Protein AF-A0A8R2JXM4-F1 (afdb_monomer_lite)

Structure (mmCIF, N/CA/C/O backbone):
data_AF-A0A8R2JXM4-F1
#
_entry.id   AF-A0A8R2JXM4-F1
#
loop_
_atom_site.group_PDB
_atom_site.id
_atom_site.type_symbol
_atom_site.label_atom_id
_atom_site.label_alt_id
_atom_site.label_comp_id
_atom_site.label_asym_id
_atom_site.label_entity_id
_atom_site.label_seq_id
_atom_site.pdbx_PDB_ins_code
_atom_site.Cartn_x
_atom_site.Cartn_y
_atom_site.Cartn_z
_atom_site.occupancy
_atom_site.B_iso_or_equiv
_atom_site.auth_seq_id
_atom_site.auth_comp_id
_atom_site.auth_asym_id
_atom_site.auth_atom_id
_atom_site.pdbx_PDB_model_num
ATOM 1 N N . MET A 1 1 ? -0.302 8.273 -14.032 1.00 61.28 1 MET A N 1
ATOM 2 C CA . MET A 1 1 ? 0.095 7.249 -15.024 1.00 61.28 1 MET A CA 1
ATOM 3 C C . MET A 1 1 ? 0.849 7.718 -16.286 1.00 61.28 1 MET A C 1
ATOM 5 O O . MET A 1 1 ? 1.323 6.822 -16.971 1.00 61.28 1 MET A O 1
ATOM 9 N N . PRO A 1 2 ? 1.069 9.015 -16.615 1.00 71.69 2 PRO A N 1
ATOM 10 C CA . PRO A 1 2 ? 1.736 9.386 -17.879 1.00 71.69 2 PRO A CA 1
ATOM 11 C C . PRO A 1 2 ? 3.100 8.716 -18.121 1.00 71.69 2 PRO A C 1
ATOM 13 O O . PRO A 1 2 ? 3.364 8.247 -19.222 1.00 71.69 2 PRO A O 1
ATOM 16 N N . LEU A 1 3 ? 3.931 8.608 -17.078 1.00 80.19 3 LEU A N 1
ATOM 17 C CA . LEU A 1 3 ? 5.258 7.992 -17.171 1.00 80.19 3 LEU A CA 1
ATOM 18 C C . LEU A 1 3 ? 5.199 6.493 -17.492 1.00 80.19 3 LEU A C 1
ATOM 20 O O . LEU A 1 3 ? 5.950 6.018 -18.331 1.00 80.19 3 LEU A O 1
ATOM 24 N N . MET A 1 4 ? 4.297 5.754 -16.846 1.00 82.00 4 MET A N 1
ATOM 25 C CA . MET A 1 4 ? 4.165 4.309 -17.060 1.00 82.00 4 MET A CA 1
ATOM 26 C C . MET A 1 4 ? 3.726 4.009 -18.491 1.00 82.00 4 MET A C 1
ATOM 28 O O . MET A 1 4 ? 4.302 3.145 -19.141 1.00 82.00 4 MET A O 1
ATOM 32 N N . ASN A 1 5 ? 2.774 4.788 -19.006 1.00 82.62 5 ASN A N 1
ATOM 33 C CA . ASN A 1 5 ? 2.327 4.661 -20.389 1.00 82.62 5 ASN A CA 1
ATOM 34 C C . ASN A 1 5 ? 3.464 4.984 -21.366 1.00 82.62 5 ASN A C 1
ATOM 36 O O . ASN A 1 5 ? 3.681 4.235 -22.308 1.00 82.62 5 ASN A O 1
ATOM 40 N N . ALA A 1 6 ? 4.228 6.053 -21.118 1.00 86.44 6 ALA A N 1
ATOM 41 C CA . ALA A 1 6 ? 5.366 6.415 -21.959 1.00 86.44 6 ALA A CA 1
ATOM 42 C C . ALA A 1 6 ? 6.444 5.318 -21.990 1.00 86.44 6 ALA A C 1
ATOM 44 O O . ALA A 1 6 ? 6.918 4.961 -23.066 1.00 86.44 6 ALA A O 1
ATOM 45 N N . VAL A 1 7 ? 6.792 4.745 -20.831 1.00 86.06 7 VAL A N 1
ATOM 46 C CA . VAL A 1 7 ? 7.764 3.643 -20.757 1.00 86.06 7 VAL A CA 1
ATOM 47 C C . VAL A 1 7 ? 7.253 2.420 -21.509 1.00 86.06 7 VAL A C 1
ATOM 49 O O . VAL A 1 7 ? 8.007 1.851 -22.286 1.00 86.06 7 VAL A O 1
ATOM 52 N N . GLN A 1 8 ? 5.982 2.047 -21.349 1.00 85.31 8 GLN A N 1
ATOM 53 C CA . GLN A 1 8 ? 5.415 0.892 -22.048 1.00 85.31 8 GLN A CA 1
ATOM 54 C C . GLN A 1 8 ? 5.374 1.089 -23.573 1.00 85.31 8 GLN A C 1
ATOM 56 O O . GLN A 1 8 ? 5.548 0.129 -24.316 1.00 85.31 8 GLN A O 1
ATOM 61 N N . THR A 1 9 ? 5.176 2.325 -24.043 1.00 88.81 9 THR A N 1
ATOM 62 C CA . THR A 1 9 ? 5.221 2.658 -25.474 1.00 88.81 9 THR A CA 1
ATOM 63 C C . THR A 1 9 ? 6.630 2.528 -26.049 1.00 88.81 9 THR A C 1
ATOM 65 O O . THR A 1 9 ? 6.792 2.029 -27.158 1.00 88.81 9 THR A O 1
ATOM 68 N N . VAL A 1 10 ? 7.651 2.988 -25.319 1.00 92.81 10 VAL A N 1
ATOM 69 C CA . VAL A 1 10 ? 9.043 2.999 -25.805 1.00 92.81 10 VAL A CA 1
ATOM 70 C C . VAL A 1 10 ? 9.742 1.654 -25.578 1.00 92.81 10 VAL A C 1
ATOM 72 O O . VAL A 1 10 ? 10.592 1.259 -26.370 1.00 92.81 10 VAL A O 1
ATOM 75 N N . MET A 1 11 ? 9.393 0.943 -24.506 1.00 89.50 11 MET A N 1
ATOM 76 C CA . MET A 1 11 ? 10.010 -0.315 -24.080 1.00 89.50 11 MET A CA 1
ATOM 77 C C . MET A 1 11 ? 8.925 -1.354 -23.749 1.00 89.50 11 MET A C 1
ATOM 79 O O . MET A 1 11 ? 8.691 -1.656 -22.576 1.00 89.50 11 MET A O 1
ATOM 83 N N . PRO A 1 12 ? 8.244 -1.913 -24.763 1.00 85.94 12 PRO A N 1
ATOM 84 C CA . PRO A 1 12 ? 7.080 -2.775 -24.556 1.00 85.94 12 PRO A CA 1
ATOM 85 C C . PRO A 1 12 ? 7.411 -4.108 -23.874 1.00 85.94 12 PRO A C 1
ATOM 87 O O . PRO A 1 12 ? 6.545 -4.692 -23.225 1.00 85.94 12 PRO A O 1
ATOM 90 N N . GLU A 1 13 ? 8.653 -4.580 -23.983 1.00 87.06 13 GLU A N 1
ATOM 91 C CA . GLU A 1 13 ? 9.097 -5.818 -23.330 1.00 87.06 13 GLU A CA 1
ATOM 92 C C . GLU A 1 13 ? 9.470 -5.624 -21.854 1.00 87.06 13 GLU A C 1
ATOM 94 O O . GLU A 1 13 ? 9.583 -6.595 -21.102 1.00 87.06 13 GLU A O 1
ATOM 99 N N . THR A 1 14 ? 9.617 -4.376 -21.397 1.00 85.25 14 THR A N 1
ATOM 100 C CA . THR A 1 14 ? 9.925 -4.093 -19.996 1.00 85.25 14 THR A CA 1
ATOM 101 C C . THR A 1 14 ? 8.718 -4.407 -19.122 1.00 85.25 14 THR A C 1
ATOM 103 O O . THR A 1 14 ? 7.622 -3.872 -19.299 1.00 85.25 14 THR A O 1
ATOM 106 N N . LYS A 1 15 ? 8.931 -5.232 -18.096 1.00 81.12 15 LYS A N 1
ATOM 107 C CA . LYS A 1 15 ? 7.934 -5.452 -17.051 1.00 81.12 15 LYS A CA 1
ATOM 108 C C . LYS A 1 15 ? 7.947 -4.275 -16.076 1.00 81.12 15 LYS A C 1
ATOM 110 O O . LYS A 1 15 ? 8.822 -4.177 -15.218 1.00 81.12 15 LYS A O 1
ATOM 115 N N . LEU A 1 16 ? 6.948 -3.404 -16.177 1.00 84.06 16 LEU A N 1
ATOM 116 C CA . LEU A 1 16 ? 6.711 -2.370 -15.173 1.00 84.06 16 LEU A CA 1
ATOM 117 C C . LEU A 1 16 ? 6.247 -2.997 -13.856 1.00 84.06 16 LEU A C 1
ATOM 119 O O . LEU A 1 16 ? 5.278 -3.756 -13.823 1.00 84.06 16 LEU A O 1
ATOM 123 N N . MET A 1 17 ? 6.932 -2.646 -12.771 1.00 82.62 17 MET A N 1
ATOM 124 C CA . MET A 1 17 ? 6.618 -3.099 -11.418 1.00 82.62 17 MET A CA 1
ATOM 125 C C . MET A 1 17 ? 6.583 -1.910 -10.462 1.00 82.62 17 MET A C 1
ATOM 127 O O . MET A 1 17 ? 7.325 -0.938 -10.614 1.00 82.62 17 MET A O 1
ATOM 131 N N . GLY A 1 18 ? 5.690 -1.981 -9.484 1.00 82.44 18 GLY A N 1
ATOM 132 C CA . GLY A 1 18 ? 5.598 -1.023 -8.397 1.00 82.44 18 GLY A CA 1
ATOM 133 C C . GLY A 1 18 ? 6.732 -1.188 -7.387 1.00 82.44 18 GLY A C 1
ATOM 134 O O . GLY A 1 18 ? 7.507 -2.139 -7.414 1.00 82.44 18 GLY A O 1
ATOM 135 N N . CYS A 1 19 ? 6.806 -0.245 -6.451 1.00 87.19 19 CYS A N 1
ATOM 136 C CA . CYS A 1 19 ? 7.727 -0.297 -5.320 1.00 87.19 19 CYS A CA 1
ATOM 137 C C . CYS A 1 19 ? 6.913 -0.376 -4.029 1.00 87.19 19 CYS A C 1
ATOM 139 O O . CYS A 1 19 ? 6.075 0.496 -3.773 1.00 87.19 19 CYS A O 1
ATOM 141 N N . TRP A 1 20 ? 7.180 -1.386 -3.197 1.00 90.56 20 TRP A N 1
ATOM 142 C CA . TRP A 1 20 ? 6.444 -1.586 -1.947 1.00 90.56 20 TRP A CA 1
ATOM 143 C C . TRP A 1 20 ? 6.605 -0.408 -0.988 1.00 90.56 20 TRP A C 1
ATOM 145 O O . TRP A 1 20 ? 5.630 0.057 -0.405 1.00 90.56 20 TRP A O 1
ATOM 155 N N . PHE A 1 21 ? 7.810 0.156 -0.899 1.00 88.56 21 PHE A N 1
ATOM 156 C CA . PHE A 1 21 ? 8.064 1.342 -0.082 1.00 88.56 21 PHE A CA 1
ATOM 157 C C . PHE A 1 21 ? 7.190 2.533 -0.497 1.00 88.56 21 PHE A C 1
ATOM 159 O O . PHE A 1 21 ? 6.542 3.157 0.346 1.00 88.56 21 PHE A O 1
ATOM 166 N N . HIS A 1 22 ? 7.114 2.824 -1.798 1.00 89.69 22 HIS A N 1
ATOM 167 C CA . HIS A 1 22 ? 6.294 3.922 -2.307 1.00 89.69 22 HIS A CA 1
ATOM 168 C C . HIS A 1 22 ? 4.799 3.664 -2.150 1.00 89.69 22 HIS A C 1
ATOM 170 O O . HIS A 1 22 ? 4.062 4.595 -1.827 1.00 89.69 22 HIS A O 1
ATOM 176 N N . PHE A 1 23 ? 4.357 2.416 -2.315 1.00 94.44 23 PHE A N 1
ATOM 177 C CA . PHE A 1 23 ? 2.989 2.026 -1.998 1.00 94.44 23 PHE A CA 1
ATOM 178 C C . PHE A 1 23 ? 2.669 2.302 -0.523 1.00 94.44 23 PHE A C 1
ATOM 180 O O . PHE A 1 23 ? 1.729 3.040 -0.227 1.00 94.44 23 PHE A O 1
ATOM 187 N N . CYS A 1 24 ? 3.499 1.813 0.403 1.00 95.19 24 CYS A N 1
ATOM 188 C CA . CYS A 1 24 ? 3.323 2.041 1.835 1.00 95.19 24 CYS A CA 1
ATOM 189 C C . CYS A 1 24 ? 3.287 3.535 2.174 1.00 95.19 24 CYS A C 1
ATOM 191 O O . CYS A 1 24 ? 2.374 4.003 2.858 1.00 95.19 24 CYS A O 1
ATOM 193 N N . GLN A 1 25 ? 4.230 4.317 1.641 1.00 94.25 25 GLN A N 1
ATOM 194 C CA . GLN A 1 25 ? 4.234 5.766 1.821 1.00 94.25 25 GLN A CA 1
ATOM 195 C C . GLN A 1 25 ? 2.962 6.421 1.282 1.00 94.25 25 GLN A C 1
ATOM 197 O O . GLN A 1 25 ? 2.410 7.309 1.934 1.00 94.25 25 GLN A O 1
ATOM 202 N N . ALA A 1 26 ? 2.493 6.017 0.103 1.00 96.06 26 ALA A N 1
ATOM 203 C CA . ALA A 1 26 ? 1.295 6.575 -0.502 1.00 96.06 26 ALA A CA 1
ATOM 204 C C . ALA A 1 26 ? 0.037 6.240 0.311 1.00 96.06 26 ALA A C 1
ATOM 206 O O . ALA A 1 26 ? -0.805 7.118 0.502 1.00 96.06 26 ALA A O 1
ATOM 207 N N . VAL A 1 27 ? -0.076 5.023 0.850 1.00 97.69 27 VAL A N 1
ATOM 208 C CA . VAL A 1 2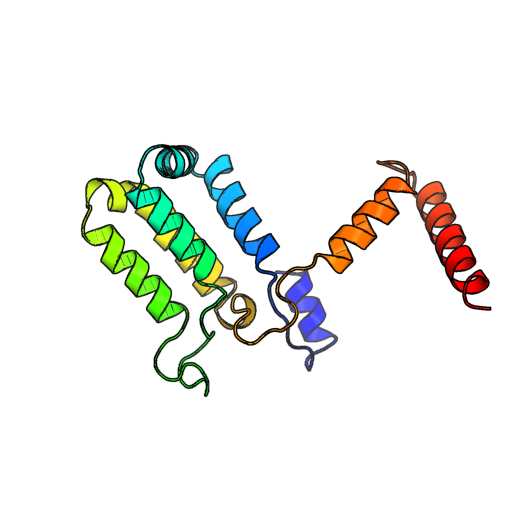7 ? -1.175 4.617 1.743 1.00 97.69 27 VAL A CA 1
ATOM 209 C C . VAL A 1 27 ? -1.203 5.459 3.017 1.00 97.69 27 VAL A C 1
ATOM 211 O O . VAL A 1 27 ? -2.239 6.041 3.358 1.00 97.69 27 VAL A O 1
ATOM 214 N N . ILE A 1 28 ? -0.058 5.611 3.684 1.00 97.00 28 ILE A N 1
ATOM 215 C CA . ILE A 1 28 ? 0.041 6.403 4.916 1.00 97.00 28 ILE A CA 1
ATOM 216 C C . ILE A 1 28 ? -0.221 7.889 4.649 1.00 97.00 28 ILE A C 1
ATOM 218 O O . ILE A 1 28 ? -0.986 8.527 5.374 1.00 97.00 28 ILE A O 1
ATOM 222 N N . ARG A 1 29 ? 0.374 8.461 3.593 1.00 96.94 29 ARG A N 1
ATOM 223 C CA . ARG A 1 29 ? 0.195 9.881 3.247 1.00 96.94 29 ARG A CA 1
ATOM 224 C C . ARG A 1 29 ? -1.238 10.193 2.838 1.00 96.94 29 ARG A C 1
ATOM 226 O O . ARG A 1 29 ? -1.735 11.247 3.225 1.00 96.94 29 ARG A O 1
ATOM 233 N N . TYR A 1 30 ? -1.891 9.314 2.078 1.00 96.94 30 TYR A N 1
ATOM 234 C CA . TYR A 1 30 ? -3.293 9.493 1.711 1.00 96.94 30 TYR A CA 1
ATOM 235 C C . TYR A 1 30 ? -4.179 9.499 2.955 1.00 96.94 30 TYR A C 1
ATOM 237 O O . TYR A 1 30 ? -4.935 10.448 3.152 1.00 96.94 30 TYR A O 1
ATOM 245 N N . SER A 1 31 ? -3.995 8.520 3.845 1.00 95.88 31 SER A N 1
ATOM 246 C CA . SER A 1 31 ? -4.721 8.455 5.117 1.00 95.88 31 SER A CA 1
ATOM 247 C C . SER A 1 31 ? -4.527 9.743 5.919 1.00 95.88 31 SER A C 1
ATOM 249 O O . SER A 1 31 ? -5.491 10.416 6.254 1.00 95.88 31 SER A O 1
ATOM 251 N N . LYS A 1 32 ? -3.279 10.178 6.126 1.00 95.38 32 LYS A N 1
ATOM 252 C CA . LYS A 1 32 ? -2.973 11.387 6.905 1.00 95.38 32 LYS A CA 1
ATOM 253 C C . LYS A 1 32 ? -3.525 12.679 6.288 1.00 95.38 32 LYS A C 1
ATOM 255 O O . LYS A 1 32 ? -3.937 13.577 7.011 1.00 95.38 32 LYS A O 1
ATOM 260 N N . ARG A 1 33 ? -3.482 12.820 4.959 1.00 95.12 33 ARG A N 1
ATOM 261 C CA . ARG A 1 33 ? -3.796 14.091 4.273 1.00 95.12 33 ARG A CA 1
ATOM 262 C C . ARG A 1 33 ? -5.241 14.205 3.803 1.00 95.12 33 ARG A C 1
ATOM 264 O O . ARG A 1 33 ? -5.727 15.318 3.648 1.00 95.12 33 ARG A O 1
ATOM 271 N N . ARG A 1 34 ? -5.892 13.084 3.490 1.00 94.38 34 ARG A N 1
ATOM 272 C CA . ARG A 1 34 ? -7.231 13.052 2.880 1.00 94.38 34 ARG A CA 1
ATOM 273 C C . ARG A 1 34 ? -8.278 12.421 3.788 1.00 94.38 34 ARG A C 1
ATOM 275 O O . ARG A 1 34 ? -9.433 12.806 3.689 1.00 94.38 34 ARG A O 1
ATOM 282 N N . LEU A 1 35 ? -7.883 11.507 4.675 1.00 94.56 35 LEU A N 1
ATOM 283 C CA . LEU A 1 35 ? -8.779 10.785 5.582 1.00 94.56 35 LEU A CA 1
ATOM 284 C C . LEU A 1 35 ? -8.253 10.853 7.024 1.00 94.56 35 LEU A C 1
ATOM 286 O O . LEU A 1 35 ? -7.990 9.827 7.649 1.00 94.56 35 LEU A O 1
ATOM 290 N N . ASN A 1 36 ? -8.040 12.064 7.550 1.00 93.62 36 ASN A N 1
ATOM 291 C CA . ASN A 1 36 ? -7.343 12.243 8.829 1.00 93.62 36 ASN A CA 1
ATOM 292 C C . ASN A 1 36 ? -8.021 11.494 9.998 1.00 93.62 36 ASN A C 1
ATOM 294 O O . ASN A 1 36 ? -7.336 10.974 10.873 1.00 93.62 36 ASN A O 1
ATOM 298 N N . SER A 1 37 ? -9.351 11.357 9.981 1.00 94.88 37 SER A N 1
ATOM 299 C CA . SER A 1 37 ? -10.094 10.528 10.943 1.00 94.88 37 SER A CA 1
ATOM 300 C C . SER A 1 37 ? -9.694 9.048 10.881 1.00 94.88 37 SER A C 1
ATOM 302 O O . SER A 1 37 ? -9.426 8.444 11.915 1.00 94.88 37 SER A O 1
ATOM 304 N N . VAL A 1 38 ? -9.566 8.478 9.680 1.00 96.06 38 VAL A N 1
ATOM 305 C CA . VAL A 1 38 ? -9.072 7.107 9.462 1.00 96.06 38 VAL A CA 1
ATOM 306 C C . VAL A 1 38 ? -7.626 6.964 9.931 1.00 96.06 38 VAL A C 1
ATOM 308 O O . VAL A 1 38 ? -7.273 5.976 10.570 1.00 96.06 38 VAL A O 1
ATOM 311 N N . TYR A 1 39 ? -6.785 7.966 9.666 1.00 97.00 39 TYR A N 1
ATOM 312 C CA . TYR A 1 39 ? -5.406 7.962 10.148 1.00 97.00 39 TYR A CA 1
ATOM 313 C C . TYR A 1 39 ? -5.329 7.934 11.680 1.00 97.00 39 TYR A C 1
ATOM 315 O O . TYR A 1 39 ? -4.582 7.129 12.231 1.00 97.00 39 TYR A O 1
ATOM 323 N N . HIS A 1 40 ? -6.130 8.748 12.371 1.00 97.00 40 HIS A N 1
ATOM 324 C CA . HIS A 1 40 ? -6.228 8.695 13.830 1.00 97.00 40 HIS A CA 1
ATOM 325 C C . HIS A 1 40 ? -6.784 7.357 14.324 1.00 97.00 40 HIS A C 1
ATOM 327 O O . HIS A 1 40 ? -6.274 6.817 15.303 1.00 97.00 40 HIS A O 1
ATOM 333 N N . LEU A 1 41 ? -7.756 6.776 13.619 1.00 97.25 41 LEU A N 1
ATOM 334 C CA . LEU A 1 41 ? -8.300 5.462 13.954 1.00 97.25 41 LEU A CA 1
ATOM 335 C C . LEU A 1 41 ? -7.229 4.361 13.897 1.00 97.25 41 LEU A C 1
ATOM 337 O O . LEU A 1 41 ? -7.196 3.492 14.766 1.00 97.25 41 LEU A O 1
ATOM 341 N N . PHE A 1 42 ? -6.300 4.418 12.937 1.00 97.75 42 PHE A N 1
ATOM 342 C CA . PHE A 1 42 ? -5.153 3.503 12.898 1.00 97.75 42 PHE A CA 1
ATOM 343 C C . PHE A 1 42 ? -4.212 3.641 14.099 1.00 97.75 42 PHE A C 1
ATOM 345 O O . PHE A 1 42 ? -3.493 2.693 14.408 1.00 97.75 42 PHE A O 1
ATOM 352 N N . GLN A 1 43 ? -4.194 4.797 14.765 1.00 96.62 43 GLN A N 1
ATOM 353 C CA . GLN A 1 43 ? -3.370 5.037 15.951 1.00 96.62 43 GLN A CA 1
ATOM 354 C C . GLN A 1 43 ? -4.072 4.612 17.245 1.00 96.62 43 GLN A C 1
ATOM 356 O O . GLN A 1 43 ? -3.398 4.217 18.192 1.00 96.62 43 GLN A O 1
ATOM 361 N N . SER A 1 44 ? -5.404 4.690 17.292 1.00 96.81 44 SER A N 1
ATOM 362 C CA . SER A 1 44 ? -6.192 4.453 18.507 1.00 96.81 44 SER A CA 1
ATOM 363 C C . SER A 1 44 ? -6.847 3.072 18.581 1.00 96.81 44 SER A C 1
ATOM 365 O O . SER A 1 44 ? -7.136 2.604 19.680 1.00 96.81 44 SER A O 1
ATOM 367 N N . SER A 1 45 ? -7.071 2.394 17.449 1.00 97.94 45 SER A N 1
ATOM 368 C CA . SER A 1 45 ? -7.737 1.088 17.402 1.00 97.94 45 SER A CA 1
ATOM 369 C C . SER A 1 45 ? -6.780 -0.030 16.968 1.00 97.94 45 SER A C 1
ATOM 371 O O . SER A 1 45 ? -6.277 -0.006 15.839 1.00 97.94 45 SER A O 1
ATOM 373 N N . PRO A 1 46 ? -6.563 -1.076 17.793 1.00 97.94 46 PRO A N 1
ATOM 374 C CA . PRO A 1 46 ? -5.723 -2.211 17.409 1.00 97.94 46 PRO A CA 1
ATOM 375 C C . PRO A 1 46 ? -6.303 -2.993 16.220 1.00 97.94 46 PRO A C 1
ATOM 377 O O . PRO A 1 46 ? -5.545 -3.563 15.429 1.00 97.94 46 PRO A O 1
ATOM 380 N N . ILE A 1 47 ? -7.632 -2.984 16.064 1.00 98.12 47 ILE A N 1
ATOM 381 C CA . ILE A 1 47 ? -8.343 -3.605 14.940 1.00 98.12 47 ILE A CA 1
ATOM 382 C C . ILE A 1 47 ? -8.015 -2.850 13.652 1.00 98.12 47 ILE A C 1
ATOM 384 O O . ILE A 1 47 ? -7.549 -3.459 12.689 1.00 98.12 47 ILE A O 1
ATOM 388 N N . ALA A 1 48 ? -8.178 -1.525 13.647 1.00 98.06 48 ALA A N 1
ATOM 389 C CA . ALA A 1 48 ? -7.875 -0.705 12.478 1.00 98.06 48 ALA A CA 1
ATOM 390 C C . ALA A 1 48 ? -6.375 -0.739 12.139 1.00 98.06 48 ALA A C 1
ATOM 392 O O . ALA A 1 48 ? -6.000 -0.857 10.974 1.00 98.06 48 ALA A O 1
ATOM 393 N N . ALA A 1 49 ? -5.501 -0.729 13.149 1.00 98.12 49 ALA A N 1
ATOM 394 C CA . ALA A 1 49 ? -4.063 -0.895 12.955 1.00 98.12 49 ALA A CA 1
ATOM 395 C C . ALA A 1 49 ? -3.719 -2.245 12.298 1.00 98.12 49 ALA A C 1
ATOM 397 O O . ALA A 1 49 ? -2.804 -2.322 11.475 1.00 98.12 49 ALA A O 1
ATOM 398 N N . ARG A 1 50 ? -4.449 -3.322 12.635 1.00 98.50 50 ARG A N 1
ATOM 399 C CA . ARG A 1 50 ? -4.308 -4.619 11.958 1.00 98.50 50 ARG A CA 1
ATOM 400 C C . ARG A 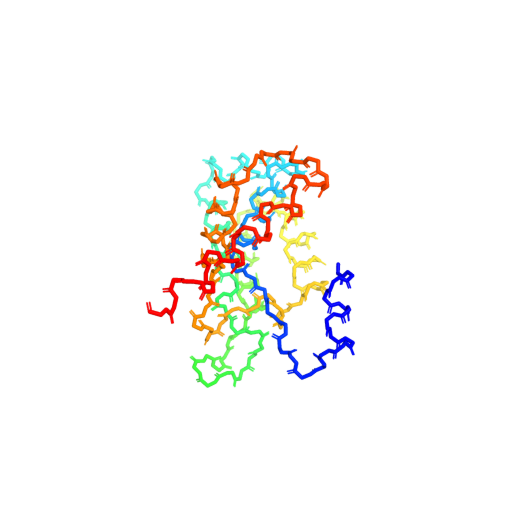1 50 ? -4.759 -4.532 10.503 1.00 98.50 50 ARG A C 1
ATOM 402 O O . ARG A 1 50 ? -4.006 -4.987 9.647 1.00 98.50 50 ARG A O 1
ATOM 409 N N . VAL A 1 51 ? -5.906 -3.910 10.223 1.00 98.50 51 VAL A N 1
ATOM 410 C CA . VAL A 1 51 ? -6.381 -3.685 8.846 1.00 98.50 51 VAL A CA 1
ATOM 411 C C . VAL A 1 51 ? -5.324 -2.952 8.023 1.00 98.50 51 VAL A C 1
ATOM 413 O O . VAL A 1 51 ? -4.973 -3.411 6.939 1.00 98.50 51 VAL A O 1
ATOM 416 N N . LEU A 1 52 ? -4.742 -1.874 8.558 1.00 98.56 52 LEU A N 1
ATOM 417 C CA . LEU A 1 52 ? -3.663 -1.154 7.887 1.00 98.56 52 LEU A CA 1
ATOM 418 C C . LEU A 1 52 ? -2.481 -2.079 7.570 1.00 98.56 52 LEU A C 1
ATOM 420 O O . LEU A 1 52 ? -2.034 -2.115 6.430 1.00 98.56 52 LEU A O 1
ATOM 424 N N . ARG A 1 53 ? -1.992 -2.866 8.538 1.00 98.44 53 ARG A N 1
ATOM 425 C CA . ARG A 1 53 ? -0.883 -3.809 8.297 1.00 98.44 53 ARG A CA 1
ATOM 426 C C . ARG A 1 53 ? -1.214 -4.843 7.220 1.00 98.44 53 ARG A C 1
ATOM 428 O O . ARG A 1 5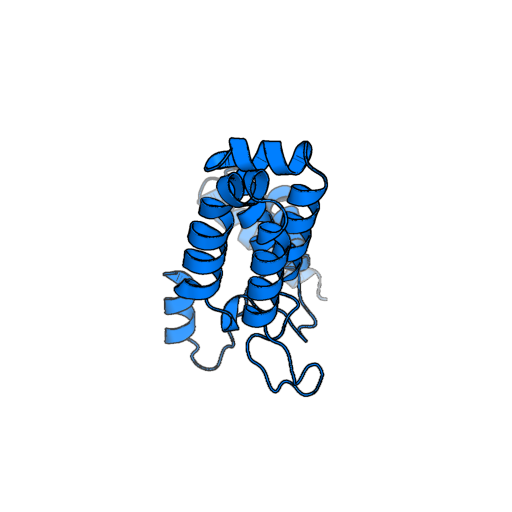3 ? -0.352 -5.137 6.401 1.00 98.44 53 ARG A O 1
ATOM 435 N N . MET A 1 54 ? -2.444 -5.356 7.192 1.00 98.56 54 MET A N 1
ATOM 436 C CA . MET A 1 54 ? -2.884 -6.285 6.147 1.00 98.56 54 MET A CA 1
ATOM 437 C C . MET A 1 54 ? -2.907 -5.608 4.770 1.00 98.56 54 MET A C 1
ATOM 439 O O . MET A 1 54 ? -2.407 -6.180 3.807 1.00 98.56 54 MET A O 1
ATOM 443 N N . VAL A 1 55 ? -3.399 -4.366 4.676 1.00 98.56 55 VAL A N 1
ATOM 444 C CA . VAL A 1 55 ? -3.364 -3.574 3.433 1.00 98.56 55 VAL A CA 1
ATOM 445 C C . VAL A 1 55 ? -1.927 -3.360 2.956 1.00 98.56 55 VAL A C 1
ATOM 447 O O . VAL A 1 55 ? -1.633 -3.556 1.780 1.00 98.56 55 VAL A O 1
ATOM 450 N N . LEU A 1 56 ? -1.012 -3.006 3.862 1.00 97.62 56 LEU A N 1
ATOM 451 C CA . LEU A 1 56 ? 0.407 -2.816 3.542 1.00 97.62 56 LEU A CA 1
ATOM 452 C C . LEU A 1 56 ? 1.106 -4.118 3.108 1.00 97.62 56 LEU A C 1
ATOM 454 O O . LEU A 1 56 ? 2.151 -4.060 2.460 1.00 97.62 56 LEU A O 1
ATOM 458 N N . ALA A 1 57 ? 0.526 -5.276 3.433 1.00 96.81 57 ALA A N 1
ATOM 459 C CA . ALA A 1 57 ? 1.021 -6.585 3.030 1.00 96.81 57 ALA A CA 1
ATOM 460 C C . ALA A 1 57 ? 0.489 -7.056 1.663 1.00 96.81 57 ALA A C 1
ATOM 462 O O . ALA A 1 57 ? 1.087 -7.955 1.077 1.00 96.81 57 ALA A O 1
ATOM 463 N N . LEU A 1 58 ? -0.578 -6.450 1.123 1.00 97.19 58 LEU A N 1
ATOM 464 C CA . LEU A 1 58 ? -1.194 -6.861 -0.150 1.00 97.19 58 LEU A CA 1
ATOM 465 C C . LEU A 1 58 ? -0.204 -7.013 -1.321 1.00 97.19 58 LEU A C 1
ATOM 467 O O . LEU A 1 58 ? -0.300 -8.016 -2.026 1.00 97.19 58 LEU A O 1
ATOM 471 N N . PRO A 1 59 ? 0.777 -6.110 -1.535 1.00 95.75 59 PRO A N 1
ATOM 472 C CA . PRO A 1 59 ? 1.754 -6.259 -2.620 1.00 95.75 59 PRO A CA 1
ATOM 473 C C . PRO A 1 59 ? 2.583 -7.548 -2.561 1.00 95.75 59 PRO A C 1
ATOM 475 O O . PRO A 1 59 ? 3.149 -7.955 -3.571 1.00 95.75 59 PRO A O 1
ATOM 478 N N . HIS A 1 60 ? 2.668 -8.193 -1.396 1.00 93.81 60 HIS A N 1
ATOM 479 C CA . HIS A 1 60 ? 3.356 -9.470 -1.215 1.00 93.81 60 HIS A CA 1
ATOM 480 C C . HIS A 1 60 ? 2.497 -10.681 -1.579 1.00 93.81 60 HIS A C 1
ATOM 482 O O . HIS A 1 60 ? 2.897 -11.800 -1.287 1.00 93.81 60 HIS A O 1
ATOM 488 N N . LEU A 1 61 ? 1.327 -10.490 -2.182 1.00 95.31 61 LEU A N 1
ATOM 489 C CA . LEU A 1 61 ? 0.537 -11.572 -2.751 1.00 95.31 61 LEU A CA 1
ATOM 490 C C . LEU A 1 61 ? 0.719 -11.613 -4.270 1.00 95.31 61 LEU A C 1
ATOM 492 O O . LEU A 1 61 ? 0.973 -10.567 -4.883 1.00 95.31 61 LEU A O 1
ATOM 496 N N . PRO A 1 62 ? 0.581 -12.793 -4.899 1.00 95.31 62 PRO A N 1
ATOM 497 C CA . PRO A 1 62 ? 0.593 -12.904 -6.350 1.00 95.31 62 PRO A CA 1
ATOM 498 C C . PRO A 1 62 ? -0.432 -11.969 -6.996 1.00 95.31 62 PRO A C 1
ATOM 500 O O . PRO A 1 62 ? -1.537 -11.789 -6.484 1.00 95.31 62 PRO A O 1
ATOM 503 N N . ALA A 1 63 ? -0.089 -11.393 -8.149 1.00 94.88 63 ALA A N 1
ATOM 504 C CA . ALA A 1 63 ? -1.029 -10.573 -8.917 1.00 94.88 63 ALA A CA 1
ATOM 505 C C . ALA A 1 63 ? -2.271 -11.370 -9.356 1.00 94.88 63 ALA A C 1
ATOM 507 O O . ALA A 1 63 ? -3.372 -10.825 -9.413 1.00 94.88 63 ALA A O 1
ATOM 508 N N . HIS A 1 64 ? -2.073 -12.653 -9.665 1.00 94.56 64 HIS A N 1
ATOM 509 C CA . HIS A 1 64 ? -3.093 -13.585 -10.128 1.00 94.56 64 HIS A CA 1
ATOM 510 C C . HIS A 1 64 ? -2.846 -14.964 -9.512 1.00 94.56 64 HIS A C 1
ATOM 512 O O . HIS A 1 64 ? -1.702 -15.317 -9.213 1.00 94.56 64 HIS A O 1
ATOM 518 N N . ARG A 1 65 ? -3.917 -15.748 -9.360 1.00 94.81 65 ARG A N 1
ATOM 519 C CA . ARG A 1 65 ? -3.842 -17.149 -8.927 1.00 94.81 65 ARG A CA 1
ATOM 520 C C . ARG A 1 65 ? -3.065 -18.000 -9.937 1.00 94.81 65 ARG A C 1
ATOM 522 O O . ARG A 1 65 ? -2.911 -17.622 -11.097 1.00 94.81 65 ARG A O 1
ATOM 529 N N . GLY A 1 66 ? -2.626 -19.179 -9.502 1.00 91.50 66 GLY A N 1
ATOM 530 C CA . GLY A 1 66 ? -1.889 -20.132 -10.336 1.00 91.50 66 GLY A CA 1
ATOM 531 C C . GLY A 1 66 ? -0.372 -19.930 -10.347 1.00 91.50 66 GLY A C 1
ATOM 532 O O . GLY A 1 66 ? 0.312 -20.578 -11.134 1.00 91.50 66 GLY A O 1
ATOM 533 N N . HIS A 1 67 ? 0.174 -19.068 -9.481 1.00 89.19 67 HIS A N 1
ATOM 534 C CA . HIS A 1 67 ? 1.623 -18.981 -9.303 1.00 89.19 67 HIS A CA 1
ATOM 535 C C . HIS A 1 67 ? 2.156 -20.280 -8.664 1.00 89.19 67 HIS A C 1
ATOM 537 O O . HIS A 1 67 ? 1.557 -20.729 -7.688 1.00 89.19 67 HIS A O 1
ATOM 543 N N . PRO A 1 68 ? 3.278 -20.869 -9.128 1.00 89.75 68 PRO A N 1
ATOM 544 C CA . PRO A 1 68 ? 3.810 -22.122 -8.575 1.00 89.75 68 PRO A CA 1
ATOM 545 C C . PRO A 1 68 ? 3.984 -22.108 -7.047 1.00 89.75 68 PRO A C 1
ATOM 547 O O . PRO A 1 68 ? 3.527 -23.020 -6.366 1.00 89.75 68 PRO A O 1
ATOM 550 N N . ASP A 1 69 ? 4.554 -21.028 -6.506 1.00 88.25 69 ASP A N 1
ATOM 551 C CA . ASP A 1 69 ? 4.768 -20.875 -5.056 1.00 88.25 69 ASP A CA 1
ATOM 552 C C . ASP A 1 69 ? 3.498 -20.533 -4.253 1.00 88.25 69 ASP A C 1
ATOM 554 O O . ASP A 1 69 ? 3.485 -20.628 -3.028 1.00 88.25 69 ASP A O 1
ATOM 558 N N . CYS A 1 70 ? 2.429 -20.085 -4.917 1.00 89.69 70 CYS A N 1
ATOM 559 C CA . CYS A 1 70 ? 1.167 -19.718 -4.276 1.00 89.69 70 CYS A CA 1
ATOM 560 C C . CYS A 1 70 ? 0.002 -19.910 -5.267 1.00 89.69 70 CYS A C 1
ATOM 562 O O . CYS A 1 70 ? -0.483 -18.954 -5.879 1.00 89.69 70 CYS A O 1
ATOM 564 N N . PRO A 1 71 ? -0.443 -21.162 -5.475 1.00 91.31 71 PRO A N 1
ATOM 565 C CA . PRO A 1 71 ? -1.353 -21.479 -6.574 1.00 91.31 71 PRO A CA 1
ATOM 566 C C . PRO A 1 71 ? -2.791 -21.025 -6.313 1.00 91.31 71 PRO A C 1
ATOM 568 O O . PRO A 1 71 ? -3.536 -20.754 -7.253 1.00 91.31 71 PRO A O 1
ATOM 571 N N . GLN A 1 72 ? -3.194 -20.936 -5.046 1.00 94.31 72 GLN A N 1
ATOM 572 C CA . GLN A 1 72 ? -4.600 -20.788 -4.660 1.00 94.31 72 GLN A CA 1
ATOM 573 C C . GLN A 1 72 ? -5.020 -19.352 -4.336 1.00 94.31 72 GLN A C 1
ATOM 575 O O . GLN A 1 72 ? -6.219 -19.079 -4.299 1.00 94.31 72 GLN A O 1
ATOM 580 N N . HIS A 1 73 ? -4.069 -18.445 -4.107 1.00 94.62 73 HIS A N 1
ATOM 581 C CA . HIS A 1 73 ? -4.360 -17.108 -3.596 1.00 94.62 73 HIS A CA 1
ATOM 582 C C . HIS A 1 73 ? -3.715 -16.019 -4.441 1.00 94.62 73 HIS A C 1
ATOM 584 O O . HIS A 1 73 ? -2.592 -16.161 -4.918 1.00 94.62 73 HIS A O 1
ATOM 590 N N . ASP A 1 74 ? -4.430 -14.910 -4.585 1.00 96.88 74 ASP A N 1
ATOM 591 C CA . ASP A 1 74 ? -3.925 -13.685 -5.189 1.00 96.88 74 ASP A CA 1
ATOM 592 C C . ASP A 1 74 ? -4.192 -12.455 -4.310 1.00 96.88 74 ASP A C 1
ATOM 594 O O . ASP A 1 74 ? -4.743 -12.528 -3.208 1.00 96.88 74 ASP A O 1
ATOM 598 N N . ILE A 1 75 ? -3.783 -11.288 -4.794 1.00 97.50 75 ILE A N 1
ATOM 599 C CA . ILE A 1 75 ? -3.984 -10.023 -4.092 1.00 97.50 75 ILE A CA 1
ATOM 600 C C . ILE A 1 75 ? -5.468 -9.686 -3.868 1.00 97.50 75 ILE A C 1
ATOM 602 O O . ILE A 1 75 ? -5.806 -9.066 -2.859 1.00 97.50 75 ILE A O 1
ATOM 606 N N . ASN A 1 76 ? -6.367 -10.123 -4.756 1.00 97.88 76 ASN A N 1
ATOM 607 C CA . ASN A 1 76 ? -7.805 -9.887 -4.620 1.00 97.88 76 ASN A CA 1
ATOM 608 C C . ASN A 1 76 ? -8.418 -10.801 -3.551 1.00 97.88 76 ASN A C 1
ATOM 610 O O . ASN A 1 76 ? -9.352 -10.401 -2.859 1.00 97.88 76 ASN A O 1
ATOM 614 N N . ASP A 1 77 ? -7.917 -12.029 -3.395 1.00 98.00 77 ASP A N 1
ATOM 615 C CA . ASP A 1 77 ? -8.218 -12.888 -2.242 1.00 98.00 77 ASP A CA 1
ATOM 616 C C . ASP A 1 77 ? -7.775 -12.230 -0.935 1.00 98.00 77 ASP A C 1
ATOM 618 O O . ASP A 1 77 ? -8.551 -12.166 0.019 1.00 98.00 77 ASP A O 1
ATOM 622 N N . GLY A 1 78 ? -6.555 -11.685 -0.906 1.00 97.94 78 GLY A N 1
ATOM 623 C CA . GLY A 1 78 ? -6.043 -10.952 0.249 1.00 97.94 78 GLY A CA 1
ATOM 624 C C . GLY A 1 78 ? -6.913 -9.754 0.618 1.00 97.94 78 GLY A C 1
ATOM 625 O O . GLY A 1 78 ? -7.239 -9.559 1.788 1.00 97.94 78 GLY A O 1
ATOM 626 N N . PHE A 1 79 ? -7.347 -8.977 -0.375 1.00 98.56 79 PHE A N 1
ATOM 627 C CA . PHE A 1 79 ? -8.238 -7.845 -0.138 1.00 98.56 79 PHE A CA 1
ATOM 628 C C . PHE A 1 79 ? -9.610 -8.287 0.383 1.00 98.56 79 PHE A C 1
ATOM 630 O O . PHE A 1 79 ? -10.093 -7.738 1.372 1.00 98.56 79 PHE A O 1
ATOM 637 N N . ARG A 1 80 ? -10.203 -9.340 -0.192 1.00 98.44 80 ARG A N 1
ATOM 638 C CA . ARG A 1 80 ? -11.452 -9.927 0.324 1.00 98.44 80 ARG A CA 1
ATOM 639 C C . ARG A 1 80 ? -11.311 -10.410 1.765 1.00 98.44 80 ARG A C 1
ATOM 641 O O . ARG A 1 80 ? -12.211 -10.186 2.565 1.00 98.44 80 ARG A O 1
ATOM 648 N N . ALA A 1 81 ? -10.175 -11.004 2.129 1.00 98.44 81 ALA A N 1
ATOM 649 C CA . ALA A 1 81 ? -9.905 -11.395 3.511 1.00 98.44 81 ALA A CA 1
ATOM 650 C C . ALA A 1 81 ? -9.857 -10.185 4.465 1.00 98.44 81 ALA A C 1
ATOM 652 O O . ALA A 1 81 ? -10.341 -10.279 5.591 1.00 98.44 81 ALA A O 1
ATOM 653 N N . ILE A 1 82 ? -9.330 -9.038 4.018 1.00 98.56 82 ILE A N 1
ATOM 654 C CA . ILE A 1 82 ? -9.351 -7.784 4.790 1.00 98.56 82 ILE A CA 1
ATOM 655 C C . ILE A 1 82 ? -10.784 -7.289 4.993 1.00 98.56 82 ILE A C 1
ATOM 657 O O . ILE A 1 82 ? -11.148 -6.930 6.113 1.00 98.56 82 ILE A O 1
ATOM 661 N N . VAL A 1 83 ? -11.595 -7.287 3.931 1.00 98.44 83 VAL A N 1
ATOM 662 C CA . VAL A 1 83 ? -13.002 -6.865 3.993 1.00 98.44 83 VAL A CA 1
ATOM 663 C C . VAL A 1 83 ? -13.793 -7.771 4.942 1.00 98.44 83 VAL A C 1
ATOM 665 O O . VAL A 1 83 ? -14.413 -7.280 5.881 1.00 98.44 83 VAL A O 1
ATOM 668 N N . ASN A 1 84 ? -13.675 -9.092 4.792 1.00 98.38 84 ASN A N 1
ATOM 669 C CA . ASN A 1 84 ? -14.334 -10.065 5.671 1.00 98.38 84 ASN A CA 1
ATOM 670 C C . ASN A 1 84 ? -13.886 -9.938 7.137 1.00 98.38 84 ASN A C 1
ATOM 672 O O . ASN A 1 84 ? -14.657 -10.202 8.059 1.00 98.38 84 ASN A O 1
ATOM 676 N N . TYR A 1 85 ? -12.627 -9.561 7.372 1.00 98.44 85 TYR A N 1
ATOM 677 C CA . TYR A 1 85 ? -12.125 -9.314 8.719 1.00 98.44 85 TYR A CA 1
ATOM 678 C C . TYR A 1 85 ? -12.768 -8.069 9.341 1.00 98.44 85 TYR A C 1
ATOM 680 O O . TYR A 1 85 ? -13.227 -8.127 10.480 1.00 98.44 85 TYR A O 1
ATOM 688 N N . VAL A 1 86 ? -12.813 -6.945 8.618 1.00 97.75 86 VAL A N 1
ATOM 689 C CA . VAL A 1 86 ? -13.342 -5.692 9.178 1.00 97.75 86 VAL A CA 1
ATOM 690 C C . VAL A 1 86 ? -14.865 -5.720 9.340 1.00 97.75 86 VAL A C 1
ATOM 692 O O . VAL A 1 86 ? -15.365 -5.127 10.287 1.00 97.75 86 VAL A O 1
ATOM 695 N N . GLN A 1 87 ? -15.589 -6.483 8.515 1.00 97.38 87 GLN A N 1
ATOM 696 C CA . GLN A 1 87 ? -17.041 -6.691 8.639 1.00 97.38 87 GLN A CA 1
ATOM 697 C C . GLN A 1 87 ? -17.473 -7.304 9.981 1.00 97.38 87 GLN A C 1
ATOM 699 O O . GLN A 1 87 ? -18.624 -7.166 10.381 1.00 97.38 87 GLN A O 1
ATOM 704 N N . GLN A 1 88 ? -16.557 -7.944 10.714 1.00 97.94 88 GLN A N 1
ATOM 705 C CA . GLN A 1 88 ? -16.817 -8.421 12.078 1.00 97.94 88 GLN A CA 1
ATOM 706 C C . GLN A 1 88 ? -16.924 -7.270 13.098 1.00 97.94 88 GLN A C 1
ATOM 708 O O . GLN A 1 88 ? -17.307 -7.500 14.243 1.00 97.94 88 GLN A O 1
ATOM 713 N N . PHE A 1 89 ? -16.593 -6.038 12.696 1.00 97.88 89 PHE A N 1
ATOM 714 C CA . PHE A 1 89 ? -16.567 -4.835 13.527 1.00 97.88 89 PHE A CA 1
ATOM 715 C C . PHE A 1 89 ? -17.269 -3.666 12.804 1.00 97.88 89 PHE A C 1
ATOM 717 O O . PHE A 1 89 ? -16.581 -2.786 12.280 1.00 97.88 89 PHE A O 1
ATOM 724 N N . PRO A 1 90 ? -18.617 -3.626 12.777 1.00 95.88 90 PRO A N 1
ATOM 725 C CA . PRO A 1 90 ? -19.385 -2.682 11.954 1.00 95.88 90 PRO A CA 1
ATOM 726 C C . PRO A 1 90 ? -19.002 -1.207 12.149 1.00 95.88 90 PRO A C 1
ATOM 728 O O . PRO A 1 90 ? -18.802 -0.489 11.172 1.00 95.88 90 PRO A O 1
ATOM 731 N N . ASP A 1 91 ? -18.780 -0.777 13.395 1.00 95.19 91 ASP A N 1
ATOM 732 C CA . ASP A 1 91 ? -18.383 0.606 13.696 1.00 95.19 91 ASP A CA 1
ATOM 733 C C . ASP A 1 91 ? -17.043 0.980 13.038 1.00 95.19 91 ASP A C 1
ATOM 735 O O . ASP A 1 91 ? -16.850 2.097 12.561 1.00 95.19 91 ASP A O 1
ATOM 739 N N . ILE A 1 92 ? -16.093 0.041 12.991 1.00 96.88 92 ILE A N 1
ATOM 740 C CA . ILE A 1 92 ? -14.773 0.248 12.379 1.00 96.88 92 ILE A CA 1
ATOM 741 C C . ILE A 1 92 ? -14.872 0.135 10.857 1.00 96.88 92 ILE A C 1
ATOM 743 O O . ILE A 1 92 ? -14.228 0.902 10.141 1.00 96.88 92 ILE A O 1
ATOM 747 N N . GLU A 1 93 ? -15.674 -0.806 10.363 1.00 97.00 93 GLU A N 1
ATOM 748 C CA . GLU A 1 93 ? -15.931 -1.013 8.940 1.00 97.00 93 GLU A CA 1
ATOM 749 C C . GLU A 1 93 ? -16.484 0.251 8.283 1.00 97.00 93 GLU A C 1
ATOM 751 O O . GLU A 1 93 ? -15.926 0.707 7.284 1.00 97.00 93 GLU A O 1
ATOM 756 N N . GLU A 1 94 ? -17.495 0.878 8.891 1.00 96.19 94 GLU A N 1
ATOM 757 C CA . GLU A 1 94 ? -18.100 2.110 8.382 1.00 96.19 94 GLU A CA 1
ATOM 758 C C . GLU A 1 94 ? -17.057 3.225 8.218 1.00 96.19 94 GLU A C 1
ATOM 760 O O . GLU A 1 94 ? -16.967 3.859 7.160 1.00 96.19 94 GLU A O 1
ATOM 765 N N . HIS A 1 95 ? -16.203 3.413 9.229 1.00 96.25 95 HIS A N 1
ATOM 766 C CA . HIS A 1 95 ? -15.141 4.418 9.201 1.00 96.25 95 HIS A CA 1
ATOM 767 C C . HIS A 1 95 ? -14.061 4.101 8.156 1.00 96.25 95 HIS A C 1
ATOM 769 O O . HIS A 1 95 ? -13.505 5.014 7.540 1.00 96.25 95 HIS A O 1
ATOM 775 N N . LEU A 1 96 ? -13.749 2.820 7.937 1.00 97.69 96 LEU A N 1
ATOM 776 C CA . LEU A 1 96 ? -12.724 2.384 6.987 1.00 97.69 96 LEU A CA 1
ATOM 777 C C . LEU A 1 96 ? -13.241 2.219 5.553 1.00 97.69 96 LEU A C 1
ATOM 779 O O . LEU A 1 96 ? -12.424 2.092 4.639 1.00 97.69 96 LEU A O 1
ATOM 783 N N . ARG A 1 97 ? -14.555 2.274 5.313 1.00 96.44 97 ARG A N 1
ATOM 784 C CA . ARG A 1 97 ? -15.169 2.008 4.002 1.00 96.44 97 ARG A CA 1
ATOM 785 C C . ARG A 1 97 ? -14.587 2.860 2.875 1.00 96.44 97 ARG A C 1
ATOM 787 O O . ARG A 1 97 ? -14.159 2.322 1.857 1.00 96.44 97 ARG A O 1
ATOM 794 N N . THR A 1 98 ? -14.508 4.179 3.058 1.00 96.69 98 THR A N 1
ATOM 795 C CA . THR A 1 98 ? -13.950 5.094 2.040 1.00 96.69 98 THR A CA 1
ATOM 796 C C . THR A 1 98 ? -12.478 4.795 1.753 1.00 96.69 98 THR A C 1
ATOM 798 O O . THR A 1 98 ? -12.027 4.910 0.615 1.00 96.69 98 THR A O 1
ATOM 801 N N . PHE A 1 99 ? -11.725 4.380 2.772 1.00 98.31 99 PHE A N 1
ATOM 802 C CA . PHE A 1 99 ? -10.330 3.987 2.619 1.00 98.31 99 PHE A CA 1
ATOM 803 C C . PHE A 1 99 ? -10.195 2.663 1.852 1.00 98.31 99 PHE A C 1
ATOM 805 O O . PHE A 1 99 ? -9.468 2.610 0.862 1.00 98.31 99 PHE A O 1
ATOM 812 N N . LEU A 1 100 ? -10.908 1.615 2.269 1.00 98.31 100 LEU A N 1
ATOM 813 C CA . LEU A 1 100 ? -10.797 0.281 1.677 1.00 98.31 100 LEU A CA 1
ATOM 814 C C . LEU A 1 100 ? -11.375 0.230 0.261 1.00 98.31 100 LEU A C 1
ATOM 816 O O . LEU A 1 100 ? -10.671 -0.162 -0.663 1.00 98.31 100 LEU A O 1
ATOM 820 N N . ILE A 1 101 ? -12.616 0.671 0.071 1.00 97.44 101 ILE A N 1
ATOM 821 C CA . ILE A 1 101 ? -13.310 0.565 -1.219 1.00 97.44 101 ILE A CA 1
ATOM 822 C C . ILE A 1 101 ? -12.884 1.697 -2.157 1.00 97.44 101 ILE A C 1
ATOM 824 O O . ILE A 1 101 ? -12.515 1.473 -3.307 1.00 97.44 101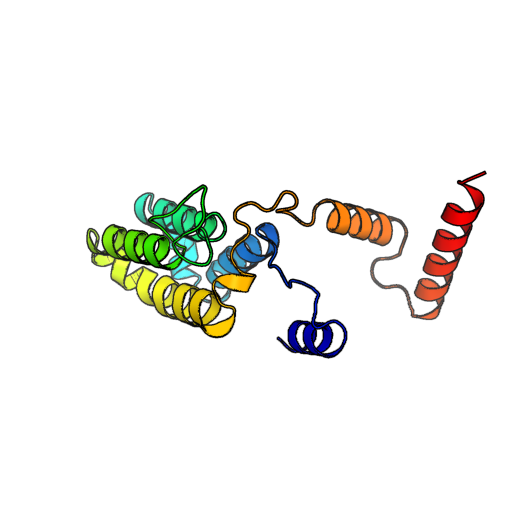 ILE A O 1
ATOM 828 N N . GLY A 1 102 ? -12.866 2.936 -1.662 1.00 95.88 102 GLY A N 1
ATOM 829 C CA . GLY A 1 102 ? -12.570 4.098 -2.502 1.00 95.88 102 GLY A CA 1
ATOM 830 C C . GLY A 1 102 ? -11.108 4.170 -2.941 1.00 95.88 102 GLY A C 1
ATOM 831 O O . GLY A 1 102 ? -10.820 4.456 -4.103 1.00 95.88 102 GLY A O 1
ATOM 832 N N . TYR A 1 103 ? -10.173 3.914 -2.023 1.00 97.88 103 TYR A N 1
ATOM 833 C CA . TYR A 1 103 ? -8.750 4.114 -2.289 1.00 97.88 103 TYR A CA 1
ATOM 834 C C . TYR A 1 103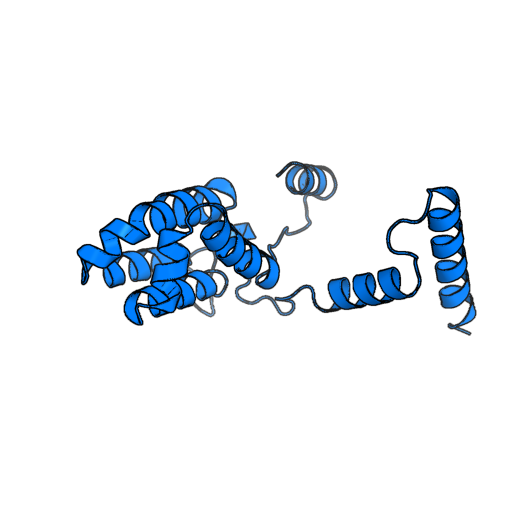 ? -7.983 2.812 -2.532 1.00 97.88 103 TYR A C 1
ATOM 836 O O . TYR A 1 103 ? -7.261 2.715 -3.525 1.00 97.88 103 TYR A O 1
ATOM 844 N N . ILE A 1 104 ? -8.120 1.798 -1.675 1.00 98.38 104 ILE A N 1
ATOM 845 C CA . ILE A 1 104 ? -7.380 0.543 -1.875 1.00 98.38 104 ILE A CA 1
ATOM 846 C C . ILE A 1 104 ? -7.932 -0.223 -3.082 1.00 98.38 104 ILE A C 1
ATOM 848 O O . ILE A 1 104 ? -7.191 -0.487 -4.024 1.00 98.38 104 ILE A O 1
ATOM 852 N N . GLU A 1 105 ? -9.225 -0.515 -3.123 1.00 98.38 105 GLU A N 1
ATOM 853 C CA . GLU A 1 105 ? -9.820 -1.217 -4.262 1.00 98.38 105 GLU A CA 1
ATOM 854 C C . GLU A 1 105 ? -9.920 -0.322 -5.504 1.00 98.38 105 GLU A C 1
ATOM 856 O O . GLU A 1 105 ? -9.374 -0.649 -6.561 1.00 98.38 105 GLU A O 1
ATOM 861 N N . GLY A 1 106 ? -10.568 0.838 -5.378 1.00 97.94 106 GLY A N 1
ATOM 862 C CA . GLY A 1 106 ? -10.891 1.703 -6.514 1.00 97.94 106 GLY A CA 1
ATOM 863 C C . GLY A 1 106 ? -9.683 2.336 -7.208 1.00 97.94 106 GLY A C 1
ATOM 864 O O . GLY A 1 106 ? -9.709 2.537 -8.423 1.00 97.94 106 GLY A O 1
ATOM 865 N N . TYR A 1 107 ? -8.604 2.640 -6.480 1.00 96.50 107 TYR A N 1
ATOM 866 C CA . TYR A 1 107 ? -7.386 3.198 -7.074 1.00 96.50 107 TYR A CA 1
ATOM 867 C C . TYR A 1 107 ? -6.281 2.149 -7.216 1.00 96.50 107 TYR A C 1
ATOM 869 O O . TYR A 1 107 ? -5.809 1.912 -8.328 1.00 96.50 107 TYR A O 1
ATOM 877 N N . TRP A 1 108 ? -5.870 1.488 -6.131 1.00 97.19 108 TRP A N 1
ATOM 878 C CA . TRP A 1 108 ? -4.712 0.588 -6.186 1.00 97.19 108 TRP A CA 1
ATOM 879 C C . TRP A 1 108 ? -4.994 -0.737 -6.898 1.00 97.19 108 TRP A C 1
ATOM 881 O O . TRP A 1 108 ? -4.190 -1.149 -7.732 1.00 97.19 108 TRP A O 1
ATOM 891 N N . LEU A 1 109 ? -6.120 -1.395 -6.623 1.00 96.75 109 LEU A N 1
ATOM 892 C CA . LEU A 1 109 ? -6.440 -2.673 -7.270 1.00 96.75 109 LEU A CA 1
ATOM 893 C C . LEU A 1 109 ? -7.098 -2.495 -8.640 1.00 96.75 109 LEU A C 1
ATOM 895 O O . LEU A 1 109 ? -6.851 -3.303 -9.525 1.00 96.75 109 LEU A O 1
ATOM 899 N N . SER A 1 110 ? -7.877 -1.434 -8.852 1.00 96.31 110 SER A N 1
ATOM 900 C CA . SER A 1 110 ? -8.609 -1.249 -10.114 1.00 96.31 110 SER A CA 1
ATOM 901 C C . SER A 1 110 ? -7.850 -0.402 -11.138 1.00 96.31 110 SER A C 1
ATOM 903 O O . SER A 1 110 ? -7.709 -0.815 -12.284 1.00 96.31 110 SER A O 1
ATOM 905 N N . GLN A 1 111 ? -7.344 0.778 -10.753 1.00 93.69 111 GLN A N 1
ATOM 906 C CA . GLN A 1 111 ? -6.690 1.696 -11.702 1.00 93.69 111 GLN A CA 1
ATOM 907 C C . GLN A 1 111 ? -5.202 1.396 -11.896 1.00 93.69 111 GLN A C 1
ATOM 909 O O . GLN A 1 111 ? -4.714 1.450 -13.022 1.00 93.69 111 GLN A O 1
ATOM 914 N N . VAL A 1 112 ? -4.467 1.112 -10.815 1.00 92.50 112 VAL A N 1
ATOM 915 C CA . VAL A 1 112 ? -3.049 0.710 -10.898 1.00 92.50 112 VAL A CA 1
ATOM 916 C C . VAL A 1 112 ? -2.934 -0.767 -11.272 1.00 92.50 112 VAL A C 1
ATOM 918 O O . VAL A 1 112 ? -2.142 -1.124 -12.141 1.00 92.50 112 VAL A O 1
ATOM 921 N N . GLY A 1 113 ? -3.747 -1.620 -10.653 1.00 94.06 113 GLY A N 1
ATOM 922 C CA . GLY A 1 113 ? -3.876 -3.021 -11.030 1.00 94.06 113 GLY A CA 1
ATOM 923 C C . GLY A 1 113 ? -2.901 -3.967 -10.306 1.00 94.06 113 GLY A C 1
ATOM 924 O O . GLY A 1 113 ? -1.749 -3.602 -10.038 1.00 94.06 113 GLY A O 1
ATOM 925 N N . PRO A 1 114 ? -3.307 -5.231 -10.060 1.00 94.12 114 PRO A N 1
ATOM 926 C CA . PRO A 1 114 ? -2.486 -6.257 -9.412 1.00 94.12 114 PRO A CA 1
ATOM 927 C C . PRO A 1 114 ? -1.118 -6.490 -10.051 1.00 94.12 114 PRO A C 1
ATOM 929 O O . PRO A 1 114 ? -0.145 -6.733 -9.346 1.00 94.12 114 PRO A O 1
ATOM 932 N N . ARG A 1 115 ? -1.031 -6.413 -11.385 1.00 91.75 115 ARG A N 1
ATOM 933 C CA . ARG A 1 115 ? 0.196 -6.706 -12.141 1.00 91.75 115 ARG A CA 1
ATOM 934 C C . ARG A 1 115 ? 1.332 -5.735 -11.823 1.00 91.75 115 ARG A C 1
ATOM 936 O O . ARG A 1 115 ? 2.483 -6.153 -11.791 1.00 91.75 115 ARG A O 1
ATOM 943 N N . ILE A 1 116 ? 1.003 -4.461 -11.617 1.00 90.69 116 ILE A N 1
ATOM 944 C CA . ILE A 1 116 ? 1.972 -3.432 -11.234 1.00 90.69 116 ILE A CA 1
ATOM 945 C C . ILE A 1 116 ? 2.173 -3.449 -9.722 1.00 90.69 116 ILE A C 1
ATOM 947 O O . ILE A 1 116 ? 3.297 -3.307 -9.254 1.00 90.69 116 ILE A O 1
ATOM 951 N N . LEU A 1 117 ? 1.095 -3.596 -8.950 1.00 93.06 117 LEU A N 1
ATOM 952 C CA . LEU A 1 117 ? 1.163 -3.505 -7.495 1.00 93.06 117 LEU A CA 1
ATOM 953 C C . LEU A 1 117 ? 1.913 -4.680 -6.854 1.00 93.06 117 LEU A C 1
ATOM 955 O O . LEU A 1 117 ? 2.611 -4.481 -5.863 1.00 93.06 117 LEU A O 1
ATOM 959 N N . SER A 1 118 ? 1.759 -5.890 -7.392 1.00 93.69 118 SER A N 1
ATOM 960 C CA . SER A 1 118 ? 2.385 -7.088 -6.842 1.00 93.69 118 SER A CA 1
ATOM 961 C C . SER A 1 118 ? 3.904 -7.046 -7.014 1.00 93.69 118 SER A C 1
ATOM 963 O O . SER A 1 118 ? 4.425 -6.900 -8.117 1.00 93.69 118 SER A O 1
ATOM 965 N N . ILE A 1 119 ? 4.602 -7.237 -5.899 1.00 91.81 119 ILE A N 1
ATOM 966 C CA . ILE A 1 119 ? 6.051 -7.458 -5.816 1.00 91.81 119 ILE A CA 1
ATOM 967 C C . ILE A 1 119 ? 6.366 -8.901 -5.392 1.00 91.81 119 ILE A C 1
ATOM 969 O O . ILE A 1 119 ? 7.460 -9.200 -4.905 1.00 91.81 119 ILE A O 1
ATOM 973 N N . PHE A 1 120 ? 5.387 -9.801 -5.515 1.00 90.44 120 PHE A N 1
ATOM 974 C CA . PHE A 1 120 ? 5.557 -11.209 -5.185 1.00 90.44 120 PHE A CA 1
ATOM 975 C C . PHE A 1 120 ? 6.664 -11.836 -6.037 1.00 90.44 120 PHE A C 1
ATOM 977 O O . PHE A 1 120 ? 6.777 -11.547 -7.228 1.00 90.44 120 PHE A O 1
ATOM 984 N N . GLY A 1 121 ? 7.512 -12.653 -5.410 1.00 83.88 121 GLY A N 1
ATOM 985 C CA . GLY A 1 121 ? 8.644 -13.300 -6.079 1.00 83.88 121 GLY A CA 1
ATOM 986 C C . GLY A 1 121 ? 9.740 -12.347 -6.580 1.00 83.88 121 GLY A C 1
ATOM 987 O O . GLY A 1 121 ? 10.709 -12.807 -7.170 1.00 83.88 121 GLY A O 1
ATOM 988 N N . CYS A 1 122 ? 9.635 -11.033 -6.349 1.00 82.88 122 CYS A N 1
ATOM 989 C CA . CYS A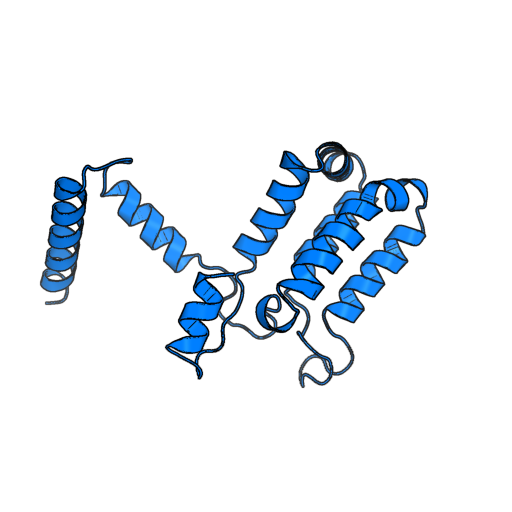 1 122 ? 10.657 -10.079 -6.778 1.00 82.88 122 CYS A CA 1
ATOM 990 C C . CYS A 1 122 ? 11.812 -10.043 -5.771 1.00 82.88 122 CYS A C 1
ATOM 992 O O . CYS A 1 122 ? 11.579 -9.958 -4.561 1.00 82.88 122 CYS A O 1
ATOM 994 N N . GLU A 1 123 ? 13.053 -10.065 -6.256 1.00 71.50 123 GLU A N 1
ATOM 995 C CA . GLU A 1 123 ? 14.249 -9.899 -5.416 1.00 71.50 123 GLU A CA 1
ATOM 996 C C . GLU A 1 123 ? 14.371 -8.457 -4.905 1.00 71.50 123 GLU A C 1
ATOM 998 O O . GLU A 1 123 ? 14.570 -8.220 -3.713 1.00 71.50 123 GLU A O 1
ATOM 1003 N N . TYR A 1 124 ? 14.145 -7.479 -5.786 1.00 68.44 124 TYR A N 1
ATOM 1004 C CA . TYR A 1 124 ? 14.204 -6.057 -5.456 1.00 68.44 124 TYR A CA 1
ATOM 1005 C C . TYR A 1 124 ? 12.804 -5.510 -5.158 1.00 68.44 124 TYR A C 1
ATOM 1007 O O . TYR A 1 124 ? 11.980 -5.323 -6.050 1.00 68.44 124 TYR A O 1
ATOM 1015 N N . ARG A 1 125 ? 12.528 -5.276 -3.871 1.00 65.31 125 ARG A N 1
ATOM 1016 C CA . ARG A 1 125 ? 11.197 -4.895 -3.344 1.00 65.31 125 ARG A CA 1
ATOM 1017 C C . ARG A 1 125 ? 11.121 -3.439 -2.884 1.00 65.31 125 ARG A C 1
ATOM 1019 O O . ARG A 1 125 ? 10.036 -2.869 -2.754 1.00 65.31 125 ARG A O 1
ATOM 1026 N N . THR A 1 126 ? 12.279 -2.842 -2.630 1.00 61.66 126 THR A N 1
ATOM 1027 C CA . THR A 1 126 ? 12.462 -1.448 -2.232 1.00 61.66 126 THR A CA 1
ATOM 1028 C C . THR A 1 126 ? 13.445 -0.794 -3.191 1.00 61.66 126 THR A C 1
ATOM 1030 O O . THR A 1 126 ? 14.346 -1.442 -3.720 1.00 61.66 126 THR A O 1
ATOM 1033 N N . ASN A 1 127 ? 13.299 0.506 -3.418 1.00 64.38 127 ASN A N 1
ATOM 1034 C CA . ASN A 1 127 ? 14.227 1.275 -4.241 1.00 64.38 127 ASN A CA 1
ATOM 1035 C C . ASN A 1 127 ? 15.416 1.805 -3.414 1.00 64.38 127 ASN A C 1
ATOM 1037 O O . ASN A 1 127 ? 15.945 2.862 -3.739 1.00 64.38 127 ASN A O 1
ATOM 1041 N N . ASN A 1 128 ? 15.840 1.100 -2.355 1.00 65.31 128 ASN A N 1
ATOM 1042 C CA . ASN A 1 128 ? 16.860 1.585 -1.414 1.00 65.31 128 ASN A CA 1
ATOM 1043 C C . ASN A 1 128 ? 18.133 2.084 -2.116 1.00 65.31 128 ASN A C 1
ATOM 1045 O O . ASN A 1 128 ? 18.676 3.103 -1.711 1.00 65.31 128 ASN A O 1
ATOM 1049 N N . TYR A 1 129 ? 18.564 1.415 -3.190 1.00 62.47 129 TYR A N 1
ATOM 1050 C CA . TYR A 1 129 ? 19.713 1.841 -3.995 1.00 62.47 129 TYR A CA 1
ATOM 1051 C C . TYR A 1 129 ? 19.496 3.199 -4.681 1.00 62.47 129 TYR A C 1
ATOM 1053 O O . TYR A 1 129 ? 20.375 4.060 -4.649 1.00 62.47 129 TYR A O 1
ATOM 1061 N N . LEU A 1 130 ? 18.312 3.415 -5.260 1.00 66.12 130 LEU A N 1
ATOM 1062 C CA . LEU A 1 130 ? 17.936 4.691 -5.873 1.00 66.12 130 LEU A CA 1
ATOM 1063 C C . LEU A 1 130 ? 17.817 5.792 -4.819 1.00 66.12 130 LEU A C 1
ATOM 1065 O O . LEU A 1 130 ? 18.320 6.884 -5.039 1.00 66.12 130 LEU A O 1
ATOM 1069 N N . GLU A 1 131 ? 17.219 5.512 -3.660 1.00 68.94 131 GLU A N 1
ATOM 1070 C CA . GLU A 1 131 ? 17.129 6.493 -2.569 1.00 68.94 131 GLU A CA 1
ATOM 1071 C C . GLU A 1 131 ? 18.506 6.843 -2.005 1.00 68.94 131 GLU A C 1
ATOM 1073 O O . GLU A 1 131 ? 18.782 8.016 -1.770 1.00 68.94 131 GLU A O 1
ATOM 1078 N N . SER A 1 132 ? 19.406 5.867 -1.843 1.00 67.00 132 SER A N 1
ATOM 1079 C CA . SER A 1 132 ? 20.784 6.154 -1.435 1.00 67.00 132 SER A CA 1
ATOM 1080 C C . SER A 1 132 ? 21.519 6.984 -2.482 1.00 67.00 132 SER A C 1
ATOM 1082 O O . SER A 1 132 ? 22.214 7.929 -2.125 1.00 67.00 132 SER A O 1
ATOM 1084 N N . PHE A 1 133 ? 21.313 6.697 -3.772 1.00 72.25 133 PHE A N 1
ATOM 1085 C CA . PHE A 1 133 ? 21.882 7.493 -4.853 1.00 72.25 133 PHE A CA 1
ATOM 1086 C C . PHE A 1 133 ? 21.341 8.927 -4.830 1.00 72.25 133 PHE A C 1
ATOM 1088 O O . PHE A 1 133 ? 22.122 9.873 -4.843 1.00 72.25 133 PHE A O 1
ATOM 1095 N N . HIS A 1 134 ? 20.022 9.104 -4.716 1.00 71.38 134 HIS A N 1
ATOM 1096 C CA . HIS A 1 134 ? 19.394 10.420 -4.612 1.00 71.38 134 HIS A CA 1
ATOM 1097 C C . HIS A 1 134 ? 19.827 11.174 -3.355 1.00 71.38 134 HIS A C 1
ATOM 1099 O O . HIS A 1 134 ? 20.058 12.375 -3.425 1.00 71.38 134 HIS A O 1
ATOM 1105 N N . SER A 1 135 ? 19.980 10.492 -2.219 1.00 74.06 135 SER A N 1
ATOM 1106 C CA . SER A 1 135 ? 20.471 11.096 -0.981 1.00 74.06 135 SER A CA 1
ATOM 1107 C C . SER A 1 135 ? 21.915 11.572 -1.130 1.00 74.06 135 SER A C 1
ATOM 1109 O O . SER A 1 135 ? 22.223 12.695 -0.736 1.00 74.06 135 SER A O 1
ATOM 1111 N N . THR A 1 136 ? 22.794 10.763 -1.727 1.00 73.31 136 THR A N 1
ATOM 1112 C CA . THR A 1 136 ? 24.179 11.157 -2.026 1.00 73.31 136 THR A CA 1
ATOM 1113 C C . THR A 1 136 ? 24.209 12.341 -2.986 1.00 73.31 136 THR A C 1
ATOM 1115 O O . THR A 1 136 ? 24.877 13.334 -2.711 1.00 73.31 136 THR A O 1
ATOM 1118 N N . LEU A 1 137 ? 23.406 12.286 -4.051 1.00 72.88 137 LEU A N 1
ATOM 1119 C CA . LEU A 1 137 ? 23.281 13.358 -5.031 1.00 72.88 137 LEU A CA 1
ATOM 1120 C C . LEU A 1 137 ? 22.808 14.666 -4.378 1.00 72.88 137 LEU A C 1
ATOM 1122 O O . LEU A 1 137 ? 23.410 15.705 -4.600 1.00 72.88 137 LEU A O 1
ATOM 1126 N N . LEU A 1 138 ? 21.786 14.619 -3.519 1.00 76.12 138 LEU A N 1
ATOM 1127 C CA . LEU A 1 138 ? 21.275 15.776 -2.768 1.00 76.12 138 LEU A CA 1
ATOM 1128 C C . LEU A 1 138 ? 22.222 16.270 -1.668 1.00 76.12 138 LEU A C 1
ATOM 1130 O O . LEU A 1 138 ? 22.039 17.374 -1.170 1.00 76.12 138 LEU A O 1
ATOM 1134 N N . THR A 1 139 ? 23.181 15.450 -1.242 1.00 74.19 139 THR A N 1
ATOM 1135 C CA . THR A 1 139 ? 24.226 15.865 -0.294 1.00 74.19 139 THR A CA 1
ATOM 1136 C C . THR A 1 139 ? 25.352 16.588 -1.027 1.00 74.19 139 THR A C 1
ATOM 1138 O O . THR A 1 139 ? 25.935 17.524 -0.489 1.00 74.19 139 THR A O 1
ATOM 1141 N N . GLN A 1 140 ? 25.649 16.166 -2.258 1.00 72.50 140 GLN A N 1
ATOM 1142 C CA . GLN A 1 140 ? 26.663 16.781 -3.113 1.00 72.50 140 GLN A CA 1
ATOM 1143 C C . GLN A 1 140 ? 26.134 18.031 -3.828 1.00 72.50 140 GLN A C 1
ATOM 1145 O O . GLN A 1 140 ? 26.879 18.978 -4.047 1.00 72.50 140 GLN A O 1
ATOM 1150 N N . MET A 1 141 ? 24.839 18.066 -4.142 1.00 72.50 141 MET A N 1
ATOM 1151 C CA . MET A 1 141 ? 24.166 19.208 -4.755 1.00 72.50 141 MET A CA 1
ATOM 1152 C C . MET A 1 141 ? 23.504 20.096 -3.702 1.00 72.50 141 MET A C 1
ATOM 1154 O O . MET A 1 141 ? 22.998 19.625 -2.687 1.00 72.50 141 MET A O 1
ATOM 1158 N N . SER A 1 142 ? 23.426 21.402 -3.959 1.00 69.94 142 SER A N 1
ATOM 1159 C CA . SER A 1 142 ? 22.585 22.278 -3.138 1.00 69.94 142 SER A CA 1
ATOM 1160 C C . SER A 1 142 ? 21.102 21.905 -3.301 1.00 69.94 142 SER A C 1
ATOM 1162 O O . SER A 1 142 ? 20.696 21.321 -4.300 1.00 69.94 142 SER A O 1
ATOM 1164 N N . LYS A 1 143 ? 20.255 22.227 -2.313 1.00 68.88 143 LYS A N 1
ATOM 1165 C CA . LYS A 1 143 ? 18.837 21.799 -2.279 1.00 68.88 143 LYS A CA 1
ATOM 1166 C C . LYS A 1 143 ? 17.988 22.357 -3.436 1.00 68.88 143 LYS A C 1
ATOM 1168 O O . LYS A 1 143 ? 16.925 21.813 -3.721 1.00 68.88 143 LYS A O 1
ATOM 1173 N N . HIS A 1 144 ? 18.461 23.429 -4.080 1.00 73.50 144 HIS A N 1
ATOM 1174 C CA . HIS A 1 144 ? 17.828 24.127 -5.203 1.00 73.50 144 HIS A CA 1
ATOM 1175 C C . HIS A 1 144 ? 18.898 24.813 -6.076 1.00 73.50 144 HIS A C 1
ATOM 1177 O O . HIS A 1 144 ? 19.008 26.041 -6.053 1.00 73.50 144 HIS A O 1
ATOM 1183 N N . PRO A 1 145 ? 19.722 24.055 -6.816 1.00 77.44 145 PRO A N 1
ATOM 1184 C CA . PRO A 1 145 ? 20.718 24.654 -7.687 1.00 77.44 145 PRO A CA 1
ATOM 1185 C C . PRO A 1 145 ? 20.002 25.325 -8.864 1.00 77.44 145 PRO A C 1
ATOM 1187 O O . PRO A 1 145 ? 18.981 24.826 -9.348 1.00 77.44 145 PRO A O 1
ATOM 1190 N N . ASN A 1 146 ? 20.524 26.453 -9.352 1.00 87.31 146 ASN A N 1
ATOM 1191 C CA . ASN A 1 146 ? 20.081 26.934 -10.660 1.00 87.31 146 ASN A CA 1
ATOM 1192 C C . ASN A 1 146 ? 20.523 25.930 -11.743 1.00 87.31 146 ASN A C 1
ATOM 1194 O O . ASN A 1 146 ? 21.373 25.072 -11.501 1.00 87.31 146 ASN A O 1
ATOM 1198 N N . ILE A 1 147 ? 19.947 26.022 -12.943 1.00 84.00 147 ILE A N 1
ATOM 1199 C CA . ILE A 1 147 ? 20.187 25.025 -13.995 1.00 84.00 147 ILE A CA 1
ATOM 1200 C C . ILE A 1 147 ? 21.672 24.874 -14.364 1.00 84.00 147 ILE A C 1
ATOM 1202 O O . ILE A 1 147 ? 22.109 23.772 -14.680 1.00 84.00 147 ILE A O 1
ATOM 1206 N N . TRP A 1 148 ? 22.463 25.944 -14.270 1.00 87.62 148 TRP A N 1
ATOM 1207 C CA . TRP A 1 148 ? 23.891 25.913 -14.580 1.00 87.62 148 TRP A CA 1
ATOM 1208 C C . TRP A 1 148 ? 24.700 25.228 -13.487 1.00 87.62 148 TRP A C 1
ATOM 1210 O O . TRP A 1 148 ? 25.589 24.436 -13.796 1.00 87.62 148 TRP A O 1
ATOM 1220 N N . ASP A 1 149 ? 24.365 25.488 -12.225 1.00 82.44 149 ASP A N 1
ATOM 1221 C CA . ASP A 1 149 ? 24.974 24.802 -11.086 1.00 82.44 149 ASP A CA 1
ATOM 1222 C C . ASP A 1 149 ? 24.617 23.316 -11.110 1.00 82.44 149 ASP A C 1
ATOM 1224 O O . ASP A 1 149 ? 25.488 22.470 -10.954 1.00 82.44 149 ASP A O 1
ATOM 1228 N N . PHE A 1 150 ? 23.363 22.982 -11.421 1.00 82.19 150 PHE A N 1
ATOM 1229 C CA . PHE A 1 150 ? 22.937 21.595 -11.579 1.00 82.19 150 PHE A CA 1
ATOM 1230 C C . PHE A 1 150 ? 23.750 20.872 -12.657 1.00 82.19 150 PHE A C 1
ATOM 1232 O O . PHE A 1 150 ? 24.317 19.813 -12.396 1.00 82.19 150 PHE A O 1
ATOM 1239 N N . ILE A 1 151 ? 23.841 21.456 -13.859 1.00 84.12 151 ILE A N 1
ATOM 1240 C CA . ILE A 1 151 ? 24.607 20.883 -14.973 1.00 84.12 151 ILE A CA 1
ATOM 1241 C C . ILE A 1 151 ? 26.075 20.709 -14.574 1.00 84.12 151 ILE A C 1
ATOM 1243 O O . ILE A 1 151 ? 26.645 19.644 -14.806 1.00 84.12 151 ILE A O 1
ATOM 1247 N N . ARG A 1 152 ? 26.679 21.722 -13.943 1.00 83.69 152 ARG A N 1
ATOM 1248 C CA . ARG A 1 152 ? 28.071 21.675 -13.484 1.00 83.69 152 ARG A CA 1
ATOM 1249 C C . ARG A 1 152 ? 28.307 20.520 -12.514 1.00 83.69 152 ARG A C 1
ATOM 1251 O O . ARG A 1 152 ? 29.221 19.735 -12.745 1.00 83.69 152 ARG A O 1
ATOM 1258 N N . GLU A 1 153 ? 27.484 20.393 -11.477 1.00 81.12 153 GLU A N 1
ATOM 1259 C CA . GLU A 1 153 ? 27.628 19.331 -10.477 1.00 81.12 153 GLU A CA 1
ATOM 1260 C C . GLU A 1 153 ? 27.422 17.935 -11.088 1.00 81.12 153 GLU A C 1
ATOM 1262 O O . GLU A 1 153 ? 28.172 17.009 -10.783 1.00 81.12 153 GLU A O 1
ATOM 1267 N N . VAL A 1 154 ? 26.477 17.775 -12.028 1.00 81.19 154 VAL A N 1
ATOM 1268 C CA . VAL A 1 154 ? 26.313 16.515 -12.780 1.00 81.19 154 VAL A CA 1
ATOM 1269 C C . VAL A 1 154 ? 27.577 16.177 -13.577 1.00 81.19 154 VAL A C 1
ATOM 1271 O O . VAL A 1 154 ? 28.043 15.040 -13.530 1.00 81.19 154 VAL A O 1
ATOM 1274 N N . PHE A 1 155 ? 28.154 17.146 -14.294 1.00 83.62 155 PHE A N 1
ATOM 1275 C CA . PHE A 1 155 ? 29.383 16.928 -15.063 1.00 83.62 155 PHE A CA 1
ATOM 1276 C C . PHE A 1 155 ? 30.572 16.562 -14.171 1.00 83.62 155 PHE A C 1
ATOM 1278 O O . PHE A 1 155 ? 31.321 15.645 -14.507 1.00 83.62 155 PHE A O 1
ATOM 1285 N N . LEU A 1 156 ? 30.731 17.239 -13.030 1.00 81.81 156 LEU A N 1
ATOM 1286 C CA . LEU A 1 156 ? 31.785 16.933 -12.059 1.00 81.81 156 LEU A CA 1
ATOM 1287 C C . LEU A 1 156 ? 31.642 15.515 -11.504 1.00 81.81 156 LEU A C 1
ATOM 1289 O O . LEU A 1 156 ? 32.637 14.798 -11.402 1.00 81.81 156 LEU A O 1
ATOM 1293 N N . LEU A 1 157 ? 30.415 15.076 -11.222 1.00 76.12 157 LEU A N 1
ATOM 1294 C CA . LEU A 1 157 ? 30.153 13.713 -10.773 1.00 76.12 157 LEU A CA 1
ATOM 1295 C C . LEU A 1 157 ? 30.477 12.672 -11.841 1.00 76.12 157 LEU A C 1
ATOM 1297 O O . LEU A 1 157 ? 31.142 11.682 -11.541 1.00 76.12 157 LEU A O 1
ATOM 1301 N N . ILE A 1 158 ? 30.066 12.901 -13.091 1.00 78.25 158 ILE A N 1
ATOM 1302 C CA . ILE A 1 158 ? 30.391 12.006 -14.212 1.00 78.25 158 ILE A CA 1
ATOM 1303 C C . ILE A 1 158 ? 31.911 11.868 -14.355 1.00 78.25 158 ILE A C 1
ATOM 1305 O O . ILE A 1 158 ? 32.420 10.752 -14.448 1.00 78.25 158 ILE A O 1
ATOM 1309 N N . LEU A 1 159 ? 32.643 12.985 -14.315 1.00 77.94 159 LEU A N 1
ATOM 1310 C CA . LEU A 1 159 ? 34.104 12.990 -14.390 1.00 77.94 159 LEU A CA 1
ATOM 1311 C C . LEU A 1 159 ? 34.745 12.270 -13.199 1.00 77.94 159 LEU A C 1
ATOM 1313 O O . LEU A 1 159 ? 35.692 11.511 -13.391 1.00 77.94 159 LEU A O 1
ATOM 1317 N N . PHE A 1 160 ? 34.233 12.463 -11.984 1.00 73.50 160 PHE A N 1
ATOM 1318 C CA . PHE A 1 160 ? 34.725 11.779 -10.789 1.00 73.50 160 PHE A CA 1
ATOM 1319 C C . PHE A 1 160 ? 34.586 10.254 -10.905 1.00 73.50 160 PHE A C 1
ATOM 1321 O O . PHE A 1 160 ? 35.551 9.531 -10.662 1.00 73.50 160 PHE A O 1
ATOM 1328 N N . PHE A 1 161 ? 33.430 9.748 -11.345 1.00 68.44 161 PHE A N 1
ATOM 1329 C CA . PHE A 1 161 ? 33.226 8.307 -11.539 1.00 68.44 161 PHE A CA 1
ATOM 1330 C C . PHE A 1 161 ? 34.047 7.734 -12.699 1.00 68.44 161 PHE A C 1
ATOM 1332 O O . PHE A 1 161 ? 34.500 6.592 -12.619 1.00 68.44 161 PHE A O 1
ATOM 1339 N N . TYR A 1 162 ? 34.272 8.516 -13.756 1.00 68.75 162 TYR A N 1
ATOM 1340 C CA . TYR A 1 162 ? 35.097 8.094 -14.888 1.00 68.75 162 TYR A CA 1
ATOM 1341 C C . TYR A 1 162 ? 36.583 7.980 -14.511 1.00 68.75 162 TYR A C 1
ATOM 1343 O O . TYR A 1 162 ? 37.261 7.059 -14.949 1.00 68.75 162 TYR A O 1
ATOM 1351 N N . ASN A 1 163 ? 37.080 8.878 -13.653 1.00 64.94 163 ASN A N 1
ATOM 1352 C CA . ASN A 1 163 ? 38.477 8.886 -13.202 1.00 64.94 163 ASN A CA 1
ATOM 1353 C C . ASN A 1 163 ? 38.755 7.963 -12.001 1.00 64.94 163 ASN A C 1
ATOM 1355 O O . ASN A 1 163 ? 39.914 7.721 -11.690 1.00 64.94 163 ASN A O 1
ATOM 1359 N N . SER A 1 164 ? 37.718 7.452 -11.329 1.00 57.66 164 SER A N 1
ATOM 1360 C CA . SER A 1 164 ? 37.849 6.548 -10.169 1.00 57.66 164 SER A CA 1
ATOM 1361 C C . SER A 1 164 ? 37.776 5.055 -10.538 1.00 57.66 164 SER A C 1
ATOM 1363 O O . SER A 1 164 ? 37.820 4.211 -9.649 1.00 57.66 164 SER A O 1
ATOM 1365 N N . ASN A 1 165 ? 37.629 4.722 -11.828 1.00 47.78 165 ASN A N 1
ATOM 1366 C CA . ASN A 1 165 ? 37.642 3.350 -12.365 1.00 47.78 165 ASN A CA 1
ATOM 1367 C C . ASN A 1 165 ? 38.953 3.021 -13.122 1.00 47.78 165 ASN A C 1
ATOM 1369 O O . ASN A 1 165 ? 38.940 2.219 -14.057 1.00 47.78 165 ASN A O 1
ATOM 1373 N N . ILE A 1 166 ? 40.073 3.641 -12.728 1.00 41.16 166 ILE A N 1
ATOM 1374 C CA . ILE A 1 166 ? 41.443 3.283 -13.144 1.00 41.16 166 ILE A CA 1
ATOM 1375 C C . ILE A 1 166 ? 42.231 2.882 -11.899 1.00 41.16 166 ILE A C 1
ATOM 1377 O O . ILE A 1 166 ? 42.112 3.611 -10.889 1.00 41.16 166 ILE A O 1
#

Foldseek 3Di:
DVVVVVCCVVPVVDQAAAALVVVLVVLQCCCVPPVVVLNVCCVVPPLSVVLSVLLSCLLQFQLDACDPVHRHDGSVNSLVVSLVSCVVPVVNCVSCVCVSVVPSCVPVCPVVHSSHSHCHPPPRRHPVVVVVVVVVLCVQAPVDDDPVSNVVSVVVVVVVVVVVVD

Sequence (166 aa):
MPLMNAVQTVMPETKLMGCWFHFCQAVIRYSKRRLNSVYHLFQSSPIAARVLRMVLALPHLPAHRGHPDCPQHDINDGFRAIVNYVQQFPDIEEHLRTFLIGYIEGYWLSQVGPRILSIFGCEYRTNNYLESFHSTLLTQMSKHPNIWDFIREVFLLILFFYNSNI

pLDDT: mean 88.01, std 11.74, range [41.16, 98.56]

Secondary structure (DSSP, 8-state):
-HHHHHHHHH-TTS-----HHHHHHHHHHHHHHH-HHHHHHHHH-HHHHHHHHHHHHGGGS-SSS-BTTBSS--HHHHHHHHHHHHTTSHHHHHHHHIIIIIIIIIIIIIII-HHHH--TT-S--S-HHHHHHHHHHHHHS-SS--HHHHHHHHHHHHHHHHHT--

Organism: Acyrthosiphon pisum (NCBI:txid7029)

Radius of gyration: 20.36 Å; chains: 1; bounding box: 61×49×44 Å